Protein AF-Q6JAB7-F1 (afdb_monomer)

InterPro domains:
  IPR036249 Thioredoxin-like superfamily [SSF52833] (2-74)

Solvent-accessible surface area (backbone atoms only — not comparable to full-atom values): 5847 Å² total; per-residue (Å²): 85,69,67,56,49,40,68,75,39,54,88,83,45,92,80,85,87,78,96,51,56,81,74,40,86,92,40,60,84,79,70,76,77,78,63,49,75,50,80,41,99,38,67,81,38,57,49,79,41,76,65,70,48,49,71,55,41,54,51,47,50,57,61,66,69,53,74,90,46,67,78,92,68,90,50,74,84,46,47,66,60,51,47,56,63,71,64,73,120

pLDDT: mean 74.5, std 8.56, range [43.69, 86.5]

Secondary structure (DSSP, 8-state):
-HHHHHHHHTTTS-----S-GGGSTT--TT--SS-EEEE-SSTTSEEEE----HHHHHHHHHHHHS-SS---SS-TTTHHHHHHHHH--

Foldseek 3Di:
DVVVLCVVCVVPDDDDDDPQLVPDDVRDNPDDPDWDWDADQADPRIDIDPDPDSVVVNVVCVVVVQHPGQDPDPPPVRVVNVCVVVVPD

Structure (mmCIF, N/CA/C/O backbone):
data_AF-Q6JAB7-F1
#
_entry.id   AF-Q6JAB7-F1
#
loop_
_atom_site.group_PDB
_atom_site.id
_atom_site.type_symbol
_atom_site.label_atom_id
_atom_site.label_alt_id
_atom_site.label_comp_id
_atom_site.label_asym_id
_atom_site.label_entity_id
_atom_site.label_seq_id
_atom_site.pdbx_PDB_ins_code
_atom_site.Cartn_x
_atom_site.Cartn_y
_atom_site.Cartn_z
_atom_site.occupancy
_atom_site.B_iso_or_equiv
_atom_site.auth_seq_id
_atom_site.auth_comp_id
_atom_site.auth_asym_id
_atom_site.auth_atom_id
_atom_site.pdbx_PDB_model_num
ATOM 1 N N . ASN A 1 1 ? 11.344 5.771 -11.866 1.00 68.56 1 ASN A N 1
ATOM 2 C CA . ASN A 1 1 ? 9.911 5.402 -11.822 1.00 68.56 1 ASN A CA 1
ATOM 3 C C . ASN A 1 1 ? 9.535 4.782 -10.476 1.00 68.56 1 ASN A C 1
ATOM 5 O O . ASN A 1 1 ? 9.045 5.523 -9.646 1.00 68.56 1 ASN A O 1
ATOM 9 N N . PHE A 1 2 ? 9.821 3.505 -10.164 1.00 73.62 2 PHE A N 1
ATOM 10 C CA . PHE A 1 2 ? 9.428 2.919 -8.857 1.00 73.62 2 PHE A CA 1
ATOM 11 C C . PHE A 1 2 ? 10.045 3.627 -7.633 1.00 73.62 2 PHE A C 1
ATOM 13 O O . PHE A 1 2 ? 9.342 3.933 -6.679 1.00 73.62 2 PHE A O 1
ATOM 20 N N . LEU A 1 3 ? 11.347 3.935 -7.687 1.00 77.94 3 LEU A N 1
ATOM 21 C CA . LEU A 1 3 ? 12.053 4.668 -6.624 1.00 77.94 3 LEU A CA 1
ATOM 22 C C . LEU A 1 3 ? 11.456 6.054 -6.346 1.00 77.94 3 LEU A C 1
ATOM 24 O O . LEU A 1 3 ? 11.458 6.484 -5.206 1.00 77.94 3 LEU A O 1
ATOM 28 N N . GLU A 1 4 ? 10.912 6.720 -7.361 1.00 85.31 4 GLU A N 1
ATOM 29 C CA . GLU A 1 4 ? 10.324 8.058 -7.231 1.00 85.31 4 GLU A CA 1
ATOM 30 C C . GLU A 1 4 ? 9.015 8.017 -6.433 1.00 85.31 4 GLU A C 1
ATOM 32 O O . GLU A 1 4 ? 8.826 8.791 -5.497 1.00 85.31 4 GLU A O 1
ATOM 37 N N . VAL A 1 5 ? 8.148 7.043 -6.736 1.00 82.25 5 VAL A N 1
ATOM 38 C CA . VAL A 1 5 ? 6.927 6.780 -5.957 1.00 82.25 5 VAL A CA 1
ATOM 39 C C . VAL A 1 5 ? 7.289 6.383 -4.527 1.00 82.25 5 VAL A C 1
ATOM 41 O O . VAL A 1 5 ? 6.698 6.895 -3.578 1.00 82.25 5 VAL A O 1
ATOM 44 N N . ALA A 1 6 ? 8.291 5.510 -4.370 1.00 82.12 6 ALA A N 1
ATOM 45 C CA . ALA A 1 6 ? 8.763 5.083 -3.061 1.00 82.12 6 ALA A CA 1
ATOM 46 C C . ALA A 1 6 ? 9.290 6.265 -2.238 1.00 82.12 6 ALA A C 1
ATOM 48 O O . ALA A 1 6 ? 8.906 6.412 -1.087 1.00 82.12 6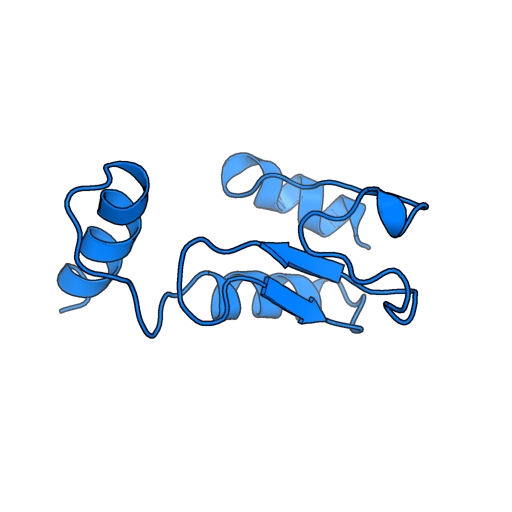 ALA A O 1
ATOM 49 N N . GLU A 1 7 ? 10.107 7.150 -2.811 1.00 82.56 7 GLU A N 1
ATOM 50 C CA . GLU A 1 7 ? 10.616 8.330 -2.104 1.00 82.56 7 GLU A CA 1
ATOM 51 C C . GLU A 1 7 ? 9.508 9.293 -1.676 1.00 82.56 7 GLU A C 1
ATOM 53 O O . GLU A 1 7 ? 9.588 9.867 -0.587 1.00 82.56 7 GLU A O 1
ATOM 58 N N . LYS A 1 8 ? 8.468 9.447 -2.498 1.00 83.19 8 LYS A N 1
ATOM 59 C CA . LYS A 1 8 ? 7.341 10.338 -2.214 1.00 83.19 8 LYS A CA 1
ATOM 60 C C . LYS A 1 8 ? 6.406 9.788 -1.137 1.00 83.19 8 LYS A C 1
ATOM 62 O O . LYS A 1 8 ? 5.887 10.561 -0.339 1.00 83.19 8 LYS A O 1
ATOM 67 N N . LEU A 1 9 ? 6.214 8.470 -1.105 1.00 81.31 9 LEU A N 1
ATOM 68 C CA . LEU A 1 9 ? 5.260 7.789 -0.225 1.00 81.31 9 LEU A CA 1
ATOM 69 C C . LEU A 1 9 ? 5.918 7.031 0.941 1.00 81.31 9 LEU A C 1
ATOM 71 O O . LEU A 1 9 ? 5.208 6.431 1.742 1.00 81.31 9 LEU A O 1
ATOM 75 N N . ARG A 1 10 ? 7.251 7.074 1.087 1.00 79.19 10 ARG A N 1
ATOM 76 C CA . ARG A 1 10 ? 8.005 6.373 2.153 1.00 79.19 10 ARG A CA 1
ATOM 77 C C . ARG A 1 10 ? 7.581 6.721 3.579 1.00 79.19 10 ARG A C 1
ATOM 79 O O . ARG A 1 10 ? 7.953 6.017 4.508 1.00 79.19 10 ARG A O 1
ATOM 86 N N . SER A 1 11 ? 6.913 7.858 3.769 1.00 79.12 11 SER A N 1
ATOM 87 C CA . SER A 1 11 ? 6.404 8.281 5.076 1.00 79.12 11 SER A CA 1
ATOM 88 C C . SER A 1 11 ? 5.090 7.592 5.437 1.00 79.12 11 SER A C 1
ATOM 90 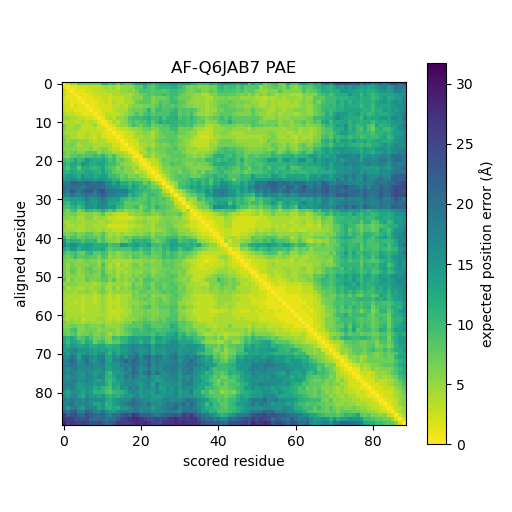O O . SER A 1 11 ? 4.799 7.456 6.621 1.00 79.12 11 SER A O 1
ATOM 92 N N . ASP A 1 12 ? 4.334 7.148 4.432 1.00 76.94 12 ASP A N 1
ATOM 93 C CA . ASP A 1 12 ? 2.998 6.572 4.586 1.00 76.94 12 ASP A CA 1
ATOM 94 C C . ASP A 1 12 ? 2.973 5.057 4.318 1.00 76.94 12 ASP A C 1
ATOM 96 O O . ASP A 1 12 ? 2.093 4.362 4.824 1.00 76.94 12 ASP A O 1
ATOM 100 N N . TYR A 1 13 ? 3.930 4.535 3.539 1.00 80.12 13 TYR A N 1
ATOM 101 C CA . TYR A 1 13 ? 3.995 3.127 3.140 1.00 80.12 13 TYR A CA 1
ATOM 102 C C . TYR A 1 13 ? 5.420 2.574 3.181 1.00 80.12 13 TYR A C 1
ATOM 104 O O . TYR A 1 13 ? 6.381 3.239 2.788 1.00 80.12 13 TYR A O 1
ATOM 112 N N . ASP A 1 14 ? 5.533 1.303 3.564 1.00 81.56 14 ASP A N 1
ATOM 113 C CA . ASP A 1 14 ? 6.767 0.533 3.450 1.00 81.56 14 ASP A CA 1
ATOM 114 C C . ASP A 1 14 ? 6.939 -0.012 2.026 1.00 81.56 14 ASP A C 1
ATOM 116 O O . ASP A 1 14 ? 6.125 -0.793 1.526 1.00 81.56 14 ASP A O 1
ATOM 120 N N . PHE A 1 15 ? 8.040 0.369 1.376 1.00 83.06 15 PHE A N 1
ATOM 121 C CA . PHE A 1 15 ? 8.400 -0.113 0.044 1.00 83.06 15 PHE A CA 1
ATOM 122 C C . PHE A 1 15 ? 9.491 -1.179 0.130 1.00 83.06 15 PHE A C 1
ATOM 124 O O . PHE A 1 15 ? 10.546 -0.973 0.728 1.00 83.06 15 PHE A O 1
ATOM 131 N N . GLY A 1 16 ? 9.267 -2.305 -0.544 1.00 82.38 16 GLY A N 1
ATOM 132 C CA . GLY A 1 16 ? 10.251 -3.369 -0.714 1.00 82.38 16 GLY A CA 1
ATOM 133 C C . GLY A 1 16 ? 10.459 -3.689 -2.189 1.00 82.38 16 GLY A C 1
ATOM 134 O O . GLY A 1 16 ? 9.508 -3.720 -2.967 1.00 82.38 16 GLY A O 1
ATOM 135 N N . HIS A 1 17 ? 11.702 -3.961 -2.579 1.00 80.94 17 HIS A N 1
ATOM 136 C CA . HIS A 1 17 ? 12.036 -4.447 -3.915 1.00 80.94 17 HIS A CA 1
ATOM 137 C C . HIS A 1 17 ? 12.723 -5.808 -3.805 1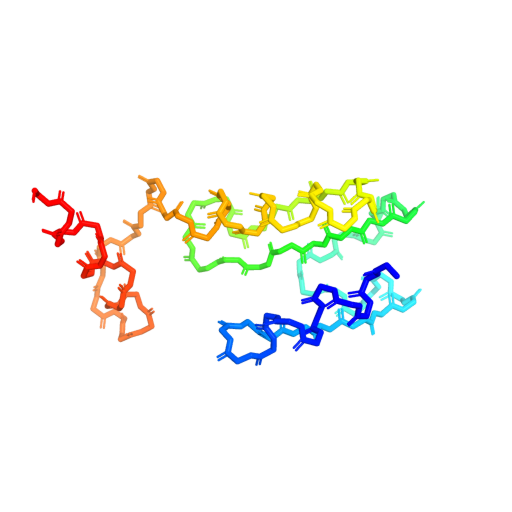.00 80.94 17 HIS A C 1
ATOM 139 O O . HIS A 1 17 ? 13.710 -5.959 -3.085 1.00 80.94 17 HIS A O 1
ATOM 145 N N . THR A 1 18 ? 12.224 -6.798 -4.544 1.00 76.31 18 THR A N 1
ATOM 146 C CA . THR A 1 18 ? 12.850 -8.118 -4.643 1.00 76.31 18 THR A CA 1
ATOM 147 C C . THR A 1 18 ? 12.934 -8.564 -6.095 1.00 76.31 18 THR A C 1
ATOM 149 O O . THR A 1 18 ? 11.990 -8.418 -6.867 1.00 76.31 18 THR A O 1
ATOM 152 N N . VAL A 1 19 ? 14.071 -9.157 -6.456 1.00 75.31 19 VAL A N 1
ATOM 153 C CA . VAL A 1 19 ? 14.287 -9.804 -7.760 1.00 75.31 19 VAL A CA 1
ATOM 154 C C . VAL A 1 19 ? 13.897 -11.288 -7.707 1.00 75.31 19 VAL A C 1
ATOM 156 O O . VAL A 1 19 ? 13.806 -11.959 -8.735 1.00 75.31 19 VAL A O 1
ATOM 159 N N . HIS A 1 20 ? 13.634 -11.823 -6.511 1.00 71.69 20 HIS A N 1
ATOM 160 C CA . HIS A 1 20 ? 13.262 -13.215 -6.283 1.00 71.69 20 HIS A CA 1
ATOM 161 C C . HIS A 1 20 ? 11.807 -13.296 -5.811 1.00 71.69 20 HIS A C 1
ATOM 163 O O . HIS A 1 20 ? 11.483 -12.868 -4.704 1.00 71.69 20 HIS A O 1
ATOM 169 N N . ALA A 1 21 ? 10.936 -13.891 -6.635 1.00 68.38 21 ALA A N 1
ATOM 170 C CA . ALA A 1 21 ? 9.523 -14.102 -6.296 1.00 68.38 21 ALA A CA 1
ATOM 171 C C . ALA A 1 21 ? 9.345 -14.977 -5.047 1.00 68.38 21 ALA A C 1
ATOM 173 O O . ALA A 1 21 ? 8.374 -14.807 -4.325 1.00 68.38 21 ALA A O 1
ATOM 174 N N . ASN A 1 22 ? 10.319 -15.840 -4.744 1.00 70.88 22 ASN A N 1
ATOM 175 C CA . ASN A 1 22 ? 10.312 -16.706 -3.563 1.00 70.88 22 ASN A CA 1
ATOM 176 C C . ASN A 1 22 ? 10.338 -15.924 -2.237 1.00 70.88 22 ASN A C 1
ATOM 178 O O . ASN A 1 2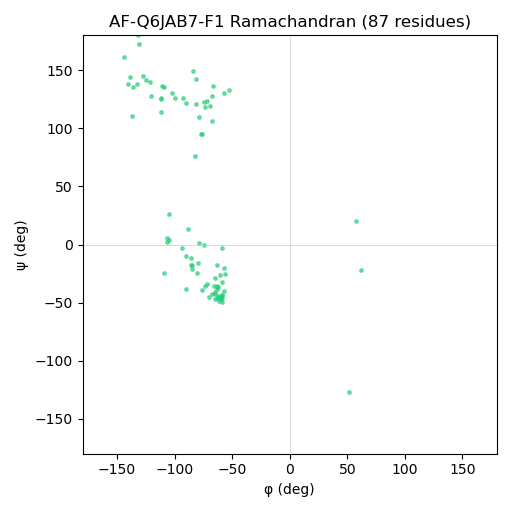2 ? 10.038 -16.492 -1.195 1.00 70.88 22 ASN A O 1
ATOM 182 N N . HIS A 1 23 ? 10.724 -14.643 -2.259 1.00 69.25 23 HIS A N 1
ATOM 183 C CA . HIS A 1 23 ? 10.725 -13.778 -1.075 1.00 69.25 23 HIS A CA 1
ATOM 184 C C . HIS A 1 23 ? 9.436 -12.965 -0.926 1.00 69.25 23 HIS A C 1
ATOM 186 O O . HIS A 1 23 ? 9.304 -12.218 0.040 1.00 69.25 23 HIS A O 1
ATOM 192 N N . LEU A 1 24 ? 8.497 -13.061 -1.872 1.00 66.75 24 LEU A N 1
ATOM 193 C CA . LEU A 1 24 ? 7.225 -12.367 -1.741 1.00 66.75 24 LEU A CA 1
ATOM 194 C C . LEU A 1 24 ? 6.366 -13.102 -0.703 1.00 66.75 24 LEU A C 1
ATOM 196 O O . LEU A 1 24 ? 6.072 -14.287 -0.894 1.00 66.75 24 LEU A O 1
ATOM 200 N N . PRO A 1 25 ? 5.911 -12.429 0.369 1.00 63.75 25 PRO A N 1
ATOM 201 C CA . PRO A 1 25 ? 4.897 -13.006 1.235 1.00 63.75 25 PRO A CA 1
ATOM 202 C C . PRO A 1 25 ? 3.671 -13.339 0.377 1.00 63.75 25 PRO A C 1
ATOM 204 O O . PRO A 1 25 ? 3.250 -12.533 -0.450 1.00 63.75 25 PRO A O 1
ATOM 207 N N . ARG A 1 26 ? 3.143 -14.564 0.495 1.00 65.25 26 ARG A N 1
ATOM 208 C CA . ARG A 1 26 ? 2.041 -15.072 -0.356 1.00 65.25 26 ARG A CA 1
ATOM 209 C C . ARG A 1 26 ? 2.344 -15.051 -1.868 1.00 65.25 26 ARG A C 1
ATOM 211 O O . ARG A 1 26 ? 1.436 -15.069 -2.693 1.00 65.25 26 ARG A O 1
ATOM 218 N N . GLY A 1 27 ? 3.620 -14.990 -2.244 1.00 57.97 27 GLY A N 1
ATOM 219 C CA . GLY A 1 27 ? 4.084 -15.184 -3.608 1.00 57.97 27 GLY A CA 1
ATOM 220 C C . GLY A 1 27 ? 4.072 -16.652 -3.960 1.00 57.97 27 GLY A C 1
ATOM 221 O O . GLY A 1 27 ? 5.038 -17.357 -3.690 1.00 57.97 27 GLY A O 1
ATOM 222 N N . ASP A 1 28 ? 2.989 -17.100 -4.588 1.00 55.25 28 ASP A N 1
ATOM 223 C CA . ASP A 1 28 ? 3.040 -18.322 -5.377 1.00 55.25 28 ASP A CA 1
ATOM 224 C C . ASP A 1 28 ? 4.204 -18.188 -6.367 1.00 55.25 28 ASP A C 1
ATOM 226 O O . ASP A 1 28 ? 4.381 -17.136 -6.987 1.00 55.25 28 ASP A O 1
ATOM 230 N N . ALA A 1 29 ? 5.045 -19.212 -6.492 1.00 55.12 29 ALA A N 1
ATOM 231 C CA . ALA A 1 29 ? 6.301 -19.156 -7.249 1.00 55.12 29 ALA A CA 1
ATOM 232 C C . ALA A 1 29 ? 6.124 -18.802 -8.751 1.00 55.12 29 ALA A C 1
ATOM 234 O O . ALA A 1 29 ? 7.110 -18.628 -9.468 1.00 55.12 29 ALA A O 1
ATOM 235 N N . ALA A 1 30 ? 4.878 -18.655 -9.210 1.00 58.12 30 ALA A N 1
ATOM 236 C CA . ALA A 1 30 ? 4.439 -18.371 -10.568 1.00 58.12 30 ALA A CA 1
ATOM 237 C C . ALA A 1 30 ? 3.957 -16.920 -10.807 1.00 58.12 30 ALA A C 1
ATOM 239 O O . ALA A 1 30 ? 3.143 -16.693 -11.700 1.00 58.12 30 ALA A O 1
ATOM 240 N N . VAL A 1 31 ? 4.410 -15.918 -10.040 1.00 65.19 31 VAL A N 1
ATOM 241 C CA . VAL A 1 31 ? 4.004 -14.529 -10.333 1.00 65.19 31 VAL A CA 1
ATOM 242 C C . VAL A 1 31 ? 4.689 -13.998 -11.604 1.00 65.19 31 VAL A C 1
ATOM 244 O O . VAL A 1 31 ? 5.921 -13.984 -11.691 1.00 65.19 31 VAL A O 1
ATOM 247 N N . GLU A 1 32 ? 3.900 -13.546 -12.586 1.00 66.06 32 GLU A N 1
ATOM 248 C CA . GLU A 1 32 ? 4.389 -12.980 -13.853 1.00 66.06 32 GLU A CA 1
ATOM 249 C C . GLU A 1 32 ? 5.104 -11.640 -13.635 1.00 66.06 32 GLU A C 1
ATOM 251 O O . GLU A 1 32 ? 4.476 -10.610 -13.390 1.00 66.06 32 GLU A O 1
ATOM 256 N N . ARG A 1 33 ? 6.434 -11.657 -13.748 1.00 70.94 33 ARG A N 1
ATOM 257 C CA . ARG A 1 33 ? 7.299 -10.476 -13.633 1.00 70.94 33 ARG A CA 1
ATOM 258 C C . ARG A 1 33 ? 7.375 -9.727 -14.975 1.00 70.94 33 ARG A C 1
ATOM 260 O O . ARG A 1 33 ? 7.391 -10.388 -16.012 1.00 70.94 33 ARG A O 1
ATOM 267 N N . PRO A 1 34 ? 7.544 -8.393 -14.979 1.00 77.00 34 PRO A N 1
ATOM 268 C CA . PRO A 1 34 ? 7.636 -7.504 -13.820 1.00 77.00 34 PRO A CA 1
ATOM 269 C C . PRO A 1 34 ? 6.244 -7.138 -13.265 1.00 77.00 34 PRO A C 1
ATOM 271 O O . PRO A 1 34 ? 5.317 -6.898 -14.033 1.00 77.00 34 PRO A O 1
ATOM 274 N N . LEU A 1 35 ? 6.112 -7.038 -11.933 1.00 81.06 35 LEU A N 1
ATOM 275 C CA . LEU A 1 35 ? 4.900 -6.526 -11.269 1.00 81.06 35 LEU A CA 1
ATOM 276 C C . LEU A 1 35 ? 5.219 -5.707 -10.004 1.00 81.06 35 LEU A C 1
ATOM 278 O O . LEU A 1 35 ? 6.295 -5.853 -9.422 1.00 81.06 35 LEU A O 1
ATOM 282 N N . VAL A 1 36 ? 4.258 -4.903 -9.558 1.00 83.38 36 VAL A N 1
ATOM 283 C CA . VAL A 1 36 ? 4.225 -4.236 -8.251 1.00 83.38 36 VAL A CA 1
ATOM 284 C C . VAL A 1 36 ? 3.100 -4.849 -7.425 1.00 83.38 36 VAL A C 1
ATOM 286 O O . VAL A 1 36 ? 1.957 -4.883 -7.870 1.00 83.38 36 VAL A O 1
ATOM 289 N N . ARG A 1 37 ? 3.419 -5.335 -6.223 1.00 83.56 37 ARG A N 1
ATOM 290 C CA . ARG A 1 37 ? 2.449 -5.938 -5.302 1.00 83.56 37 ARG A CA 1
ATOM 291 C C . ARG A 1 37 ? 2.267 -5.049 -4.085 1.00 83.56 37 ARG A C 1
ATOM 293 O O . ARG A 1 37 ? 3.245 -4.743 -3.405 1.00 83.56 37 ARG A O 1
ATOM 300 N N . LEU A 1 38 ? 1.023 -4.687 -3.796 1.00 83.81 38 LEU A N 1
ATOM 301 C CA . LEU A 1 38 ? 0.656 -4.004 -2.563 1.00 83.81 38 LEU A CA 1
ATOM 302 C C . LEU A 1 38 ? 0.075 -5.020 -1.579 1.00 83.81 38 LEU A C 1
ATOM 304 O O . LEU A 1 38 ? -0.869 -5.749 -1.893 1.00 83.81 38 LEU A O 1
ATOM 308 N N . PHE A 1 39 ? 0.648 -5.051 -0.381 1.00 80.62 39 PHE A N 1
ATOM 309 C CA . PHE A 1 39 ? 0.146 -5.840 0.733 1.00 80.62 39 PHE A CA 1
ATOM 310 C C . PHE A 1 39 ? -0.786 -4.978 1.563 1.00 80.62 39 PHE A C 1
ATOM 312 O O . PHE A 1 39 ? -0.398 -3.898 2.007 1.00 80.62 39 PHE A O 1
ATOM 319 N N . LYS A 1 40 ? -2.003 -5.465 1.786 1.00 78.19 40 LYS A N 1
ATOM 320 C CA . LYS A 1 40 ? -2.979 -4.789 2.634 1.00 78.19 40 LYS A CA 1
ATOM 321 C C . LYS A 1 40 ? -3.512 -5.747 3.697 1.00 78.19 40 LYS A C 1
ATOM 323 O O . LYS A 1 40 ? -3.659 -6.937 3.434 1.00 78.19 40 LYS A O 1
ATOM 328 N N . PRO A 1 41 ? -3.807 -5.266 4.910 1.00 72.06 41 PRO A N 1
ATOM 329 C CA . P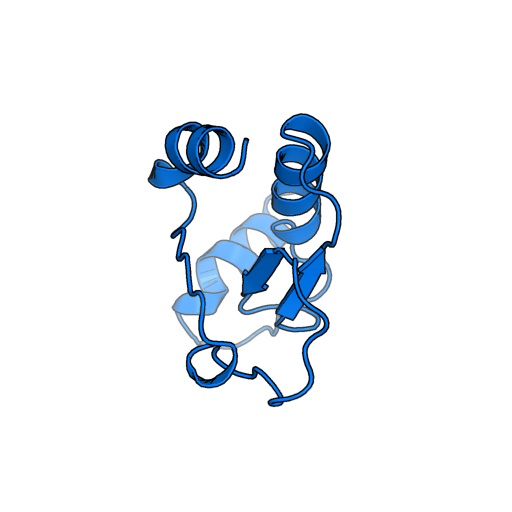RO A 1 41 ? -4.422 -6.096 5.943 1.00 72.06 41 PRO A CA 1
ATOM 330 C C . PRO A 1 41 ? -5.941 -6.288 5.751 1.00 72.06 41 PRO A C 1
ATOM 332 O O . PRO A 1 41 ? -6.571 -6.974 6.549 1.00 72.06 41 PRO A O 1
ATOM 335 N N . PHE A 1 42 ? -6.533 -5.721 4.695 1.00 71.75 42 PHE A N 1
ATOM 336 C CA . PHE A 1 42 ? -7.973 -5.729 4.407 1.00 71.75 42 PHE A CA 1
ATOM 337 C C . PHE A 1 42 ? -8.281 -6.147 2.953 1.00 71.75 42 PHE A C 1
ATOM 339 O O . PHE A 1 42 ? -7.375 -6.313 2.134 1.00 71.75 42 PHE A O 1
ATOM 346 N N . ASP A 1 43 ? -9.563 -6.332 2.624 1.00 75.12 43 ASP A N 1
ATOM 347 C CA . ASP A 1 43 ? -10.053 -6.871 1.344 1.00 75.12 43 ASP A CA 1
ATOM 348 C C . ASP A 1 43 ? -9.375 -8.208 0.930 1.00 75.12 43 ASP A C 1
ATOM 350 O O . ASP A 1 43 ? -9.347 -9.171 1.689 1.00 75.12 43 ASP A O 1
ATOM 354 N N . GLU A 1 44 ? -8.819 -8.267 -0.288 1.00 72.06 44 GLU A N 1
ATOM 355 C CA . GLU A 1 44 ? -8.128 -9.404 -0.917 1.00 72.06 44 GLU A CA 1
ATOM 356 C C . GLU A 1 44 ? -6.716 -9.654 -0.356 1.00 72.06 44 GLU A C 1
ATOM 358 O O . GLU A 1 44 ? -6.028 -10.584 -0.775 1.00 72.06 44 GLU A O 1
ATOM 363 N N . LEU A 1 45 ? -6.278 -8.834 0.607 1.00 74.00 45 LEU A N 1
ATOM 364 C CA . LEU A 1 45 ? -4.991 -8.860 1.307 1.00 74.00 45 LEU A CA 1
ATOM 365 C C . LEU A 1 45 ? -3.719 -8.649 0.456 1.00 74.00 45 LEU A C 1
ATOM 367 O O . LEU A 1 45 ? -2.663 -8.277 0.976 1.00 74.00 45 LEU A O 1
ATOM 371 N N . VAL A 1 46 ? -3.798 -8.897 -0.844 1.00 78.31 46 VAL A N 1
ATOM 372 C CA . VAL A 1 46 ? -2.761 -8.646 -1.843 1.00 78.31 46 VAL A CA 1
ATOM 373 C C . VAL A 1 46 ? -3.426 -8.125 -3.106 1.00 78.31 46 VAL A C 1
ATOM 375 O O . VAL A 1 46 ? -4.476 -8.622 -3.503 1.00 78.31 46 VAL A O 1
ATOM 378 N N . VAL A 1 47 ? -2.824 -7.125 -3.740 1.00 81.75 47 VAL A N 1
ATOM 379 C CA . VAL A 1 47 ? -3.245 -6.660 -5.064 1.00 81.75 47 VAL A CA 1
ATOM 380 C C . VAL A 1 47 ? -2.017 -6.421 -5.934 1.00 81.75 47 VAL A C 1
ATOM 382 O O . VAL A 1 47 ? -1.022 -5.852 -5.478 1.00 81.75 47 VAL A O 1
ATOM 385 N N . ASP A 1 48 ? -2.093 -6.877 -7.181 1.00 83.00 48 ASP A N 1
ATOM 386 C CA . ASP A 1 48 ? -0.994 -6.829 -8.141 1.00 83.00 48 ASP A CA 1
ATOM 387 C C . ASP A 1 48 ? -1.279 -5.796 -9.233 1.00 83.00 48 ASP A C 1
ATOM 389 O O . ASP A 1 48 ? -2.372 -5.749 -9.799 1.00 83.00 48 ASP A O 1
ATOM 393 N N . SER A 1 49 ? -0.271 -4.993 -9.559 1.00 82.25 49 SER A N 1
ATOM 394 C CA . SER A 1 49 ? -0.261 -4.076 -10.695 1.00 82.25 49 SER A CA 1
ATOM 395 C C . SER A 1 49 ? 0.899 -4.411 -11.627 1.00 82.25 49 SER A C 1
ATOM 397 O O . SER A 1 49 ? 2.008 -4.708 -11.185 1.00 82.25 49 SER A O 1
ATOM 399 N N . LYS A 1 50 ? 0.653 -4.347 -12.935 1.00 83.25 50 LYS A N 1
ATOM 400 C CA . LYS A 1 50 ? 1.690 -4.437 -13.980 1.00 83.25 50 LYS A CA 1
ATOM 401 C C . LYS A 1 50 ? 2.002 -3.074 -14.603 1.00 83.25 50 LYS A C 1
ATOM 403 O O . LYS A 1 50 ? 2.772 -3.002 -15.556 1.00 83.25 50 LYS A O 1
ATOM 408 N N . ASP A 1 51 ? 1.384 -2.012 -14.092 1.00 82.31 51 ASP A N 1
ATOM 409 C CA . ASP A 1 51 ? 1.609 -0.654 -14.563 1.00 82.31 51 ASP A CA 1
ATOM 410 C C . ASP A 1 51 ? 2.749 -0.014 -13.762 1.00 82.31 51 ASP A C 1
ATOM 412 O O . ASP A 1 51 ? 2.701 0.046 -12.533 1.00 82.31 51 ASP A O 1
ATOM 416 N N . PHE A 1 52 ? 3.796 0.413 -14.466 1.00 80.75 52 PHE A N 1
ATOM 417 C CA . PHE A 1 52 ? 5.017 0.991 -13.892 1.00 80.75 52 PHE A CA 1
ATOM 418 C C . PHE A 1 52 ? 5.107 2.502 -14.093 1.00 80.75 52 PHE A C 1
ATOM 420 O O . PHE A 1 52 ? 6.143 3.103 -13.774 1.00 80.75 52 PHE A O 1
ATOM 427 N N . ASP A 1 53 ? 4.060 3.117 -14.644 1.00 86.50 53 ASP A N 1
ATOM 428 C CA . ASP A 1 53 ? 3.968 4.566 -14.707 1.00 86.50 53 ASP A CA 1
ATOM 429 C C . ASP A 1 53 ? 3.825 5.152 -13.293 1.00 86.50 53 ASP A C 1
ATOM 431 O O . ASP A 1 53 ? 3.077 4.644 -12.457 1.00 86.50 53 ASP A O 1
ATOM 435 N N . VAL A 1 54 ? 4.561 6.231 -13.013 1.00 82.69 54 VAL A N 1
ATOM 436 C CA . VAL A 1 54 ? 4.587 6.880 -11.690 1.00 82.69 54 VAL A CA 1
ATOM 437 C C . VAL A 1 54 ? 3.183 7.334 -11.283 1.00 82.69 54 VAL A C 1
ATOM 439 O O . VAL A 1 54 ? 2.753 7.073 -10.161 1.00 82.69 54 VAL A O 1
ATOM 442 N N . SER A 1 55 ? 2.429 7.934 -12.208 1.00 84.38 55 SER A N 1
ATOM 443 C CA . SER A 1 55 ? 1.075 8.423 -11.928 1.00 84.38 55 SER A CA 1
ATOM 444 C C . SER A 1 55 ? 0.079 7.277 -11.760 1.00 84.38 55 SER A C 1
ATOM 446 O O . SER A 1 55 ? -0.857 7.381 -10.963 1.00 84.38 55 SER A O 1
ATOM 448 N N . ALA A 1 56 ? 0.259 6.181 -12.504 1.00 85.56 56 ALA A N 1
ATOM 449 C CA . ALA A 1 56 ? -0.566 4.987 -12.351 1.00 85.56 56 ALA A CA 1
ATOM 450 C C . ALA A 1 56 ? -0.323 4.306 -10.998 1.00 85.56 56 ALA A C 1
ATOM 452 O O . ALA A 1 56 ? -1.284 3.938 -10.323 1.00 85.56 56 ALA A O 1
ATOM 453 N N . LEU A 1 57 ? 0.937 4.198 -10.567 1.00 84.50 57 LEU A N 1
ATOM 454 C CA . LEU A 1 57 ? 1.311 3.616 -9.277 1.00 84.5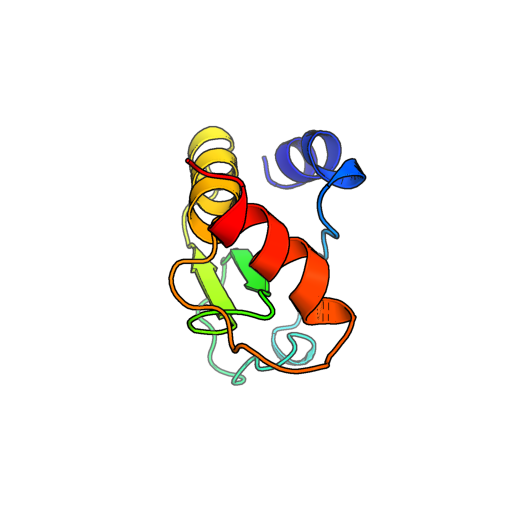0 57 LEU A CA 1
ATOM 455 C C . LEU A 1 57 ? 0.801 4.434 -8.091 1.00 84.50 57 LEU A C 1
ATOM 457 O O . LEU A 1 57 ? 0.276 3.853 -7.145 1.00 84.50 57 LEU A O 1
ATOM 461 N N . GLU A 1 58 ? 0.896 5.763 -8.148 1.00 84.06 58 GLU A N 1
ATOM 462 C CA . GLU A 1 58 ? 0.336 6.632 -7.104 1.00 84.06 58 GLU A CA 1
ATOM 463 C C . GLU A 1 58 ? -1.172 6.418 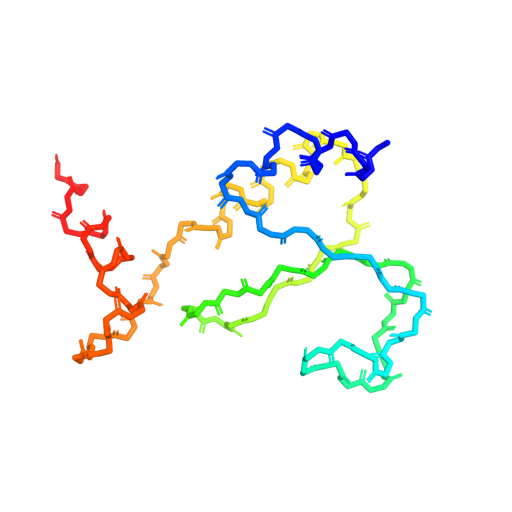-6.951 1.00 84.06 58 GLU A C 1
ATOM 465 O O . GLU A 1 58 ? -1.656 6.156 -5.850 1.00 84.06 58 GLU A O 1
ATOM 470 N N . LYS A 1 59 ? -1.912 6.443 -8.067 1.00 85.69 59 LYS A N 1
ATOM 471 C CA . LYS A 1 59 ? -3.359 6.181 -8.064 1.00 85.69 59 LYS A CA 1
ATOM 472 C C . LYS A 1 59 ? -3.688 4.770 -7.600 1.00 85.69 59 LYS A C 1
ATOM 474 O O . LYS A 1 59 ? -4.682 4.572 -6.910 1.00 85.69 59 LYS A O 1
ATOM 479 N N . PHE A 1 60 ? -2.878 3.791 -7.987 1.00 85.62 60 PHE A N 1
ATOM 480 C CA . PHE A 1 60 ? -3.052 2.405 -7.579 1.00 85.62 60 PHE A CA 1
ATOM 481 C C . PHE A 1 60 ? -2.894 2.241 -6.066 1.00 85.62 60 PHE A C 1
ATOM 483 O O . PHE A 1 60 ? -3.735 1.587 -5.450 1.00 85.62 60 PHE A O 1
ATOM 490 N N . ILE A 1 61 ? -1.863 2.847 -5.467 1.00 83.44 61 ILE A N 1
ATOM 491 C CA . ILE A 1 61 ? -1.636 2.807 -4.018 1.00 83.44 61 ILE A CA 1
ATOM 492 C C . ILE A 1 61 ? -2.771 3.528 -3.292 1.00 83.44 61 ILE A C 1
ATOM 494 O O . ILE A 1 61 ? -3.346 2.953 -2.374 1.00 83.44 61 ILE A O 1
ATOM 498 N N . ASP A 1 62 ? -3.153 4.725 -3.734 1.00 82.50 62 ASP A N 1
ATOM 499 C CA . ASP A 1 62 ? -4.230 5.509 -3.114 1.00 82.50 62 ASP A CA 1
ATOM 500 C C . ASP A 1 62 ? -5.586 4.774 -3.159 1.00 82.50 62 ASP A C 1
ATOM 502 O O . ASP A 1 62 ? -6.247 4.565 -2.135 1.00 82.50 62 ASP A O 1
ATOM 506 N N . ALA A 1 63 ? -5.955 4.255 -4.335 1.00 81.38 63 ALA A N 1
ATOM 507 C CA . ALA A 1 63 ? -7.194 3.503 -4.519 1.00 81.38 63 ALA A CA 1
ATOM 508 C C . ALA A 1 63 ? -7.199 2.173 -3.750 1.00 81.38 63 ALA A C 1
ATOM 510 O O . ALA A 1 63 ? -8.243 1.753 -3.251 1.00 81.38 63 ALA A O 1
ATOM 511 N N . SER A 1 64 ? -6.049 1.502 -3.654 1.00 80.88 64 SER A N 1
ATOM 512 C CA . SER A 1 64 ? -5.937 0.198 -2.988 1.00 80.88 64 SER A CA 1
ATOM 513 C C . SER A 1 64 ? -5.732 0.298 -1.476 1.00 80.88 64 SER A C 1
ATOM 515 O O . SER A 1 64 ? -6.009 -0.670 -0.768 1.00 80.88 64 SER A O 1
ATOM 517 N N . SER A 1 65 ? -5.259 1.446 -0.988 1.00 75.88 65 SER A N 1
ATOM 518 C CA . SER A 1 65 ? -5.111 1.769 0.436 1.00 75.88 65 SER A CA 1
ATOM 519 C C . SER A 1 65 ? -6.432 2.189 1.083 1.00 75.88 65 SER A C 1
ATOM 521 O O . SER A 1 65 ? -6.565 2.171 2.306 1.00 75.88 65 SER A O 1
ATOM 523 N N . THR A 1 66 ? -7.438 2.526 0.275 1.00 75.12 66 THR A N 1
ATOM 524 C CA . THR A 1 66 ? -8.795 2.770 0.763 1.00 75.12 66 THR A CA 1
ATOM 525 C C . THR A 1 66 ? -9.498 1.428 1.016 1.00 75.12 66 THR A C 1
ATOM 527 O O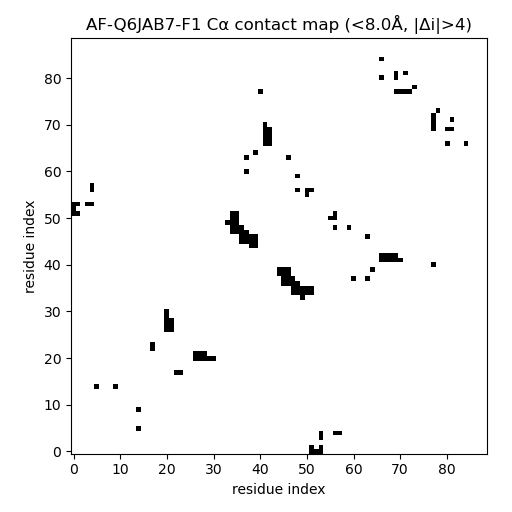 . THR A 1 66 ? -9.814 0.726 0.051 1.00 75.12 66 THR A O 1
ATOM 530 N N . PRO A 1 67 ? -9.755 1.037 2.282 1.00 71.81 67 PRO A N 1
ATOM 531 C CA . PRO A 1 67 ? -10.395 -0.239 2.588 1.00 71.81 67 PRO A CA 1
ATOM 532 C C . PRO A 1 67 ? -11.849 -0.242 2.108 1.00 71.81 67 PRO A C 1
ATOM 534 O O . PRO A 1 67 ? -12.621 0.645 2.473 1.00 71.81 67 PRO A O 1
ATOM 537 N N . LYS A 1 68 ? -12.25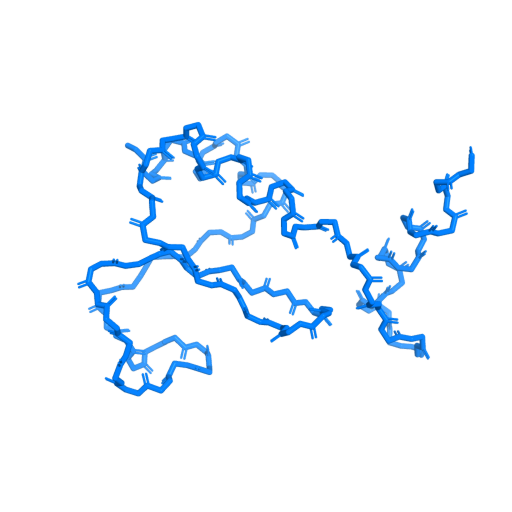0 -1.253 1.324 1.00 70.50 68 LYS A N 1
ATOM 538 C CA . LYS A 1 68 ? -13.668 -1.462 0.960 1.00 70.50 68 LYS A CA 1
ATOM 539 C C . LYS A 1 68 ? -14.376 -2.367 1.965 1.00 70.50 68 LYS A C 1
ATOM 541 O O . LYS A 1 68 ? -15.535 -2.142 2.299 1.00 70.50 68 LYS A O 1
ATOM 546 N N . VAL A 1 69 ? -13.669 -3.384 2.439 1.00 67.88 69 VAL A N 1
ATOM 547 C CA . VAL A 1 69 ? -14.093 -4.379 3.416 1.00 67.88 69 VAL A CA 1
ATOM 548 C C . VAL A 1 69 ? -12.939 -4.579 4.389 1.00 67.88 69 VAL A C 1
ATOM 550 O O . VAL A 1 69 ? -11.898 -5.142 4.052 1.00 67.88 69 VAL A O 1
ATOM 553 N N . VAL A 1 70 ? -13.132 -4.130 5.623 1.00 68.75 70 VAL A N 1
ATOM 554 C CA . VAL A 1 70 ? -12.200 -4.375 6.724 1.00 68.75 70 VAL A CA 1
ATOM 555 C C . VAL A 1 70 ? -12.850 -5.331 7.718 1.00 68.75 70 VAL A C 1
ATOM 557 O O . VAL A 1 70 ? -14.035 -5.209 8.036 1.00 68.75 70 VAL A O 1
ATOM 560 N N . THR A 1 71 ? -12.089 -6.310 8.197 1.00 67.31 71 THR A N 1
ATOM 561 C CA . THR A 1 71 ? -12.571 -7.221 9.234 1.00 67.31 71 THR A CA 1
ATOM 562 C C . THR A 1 71 ? -12.716 -6.444 10.536 1.00 67.31 71 THR A C 1
ATOM 564 O O . THR A 1 71 ? -11.747 -5.893 11.051 1.00 67.31 71 THR A O 1
ATOM 567 N N . PHE A 1 72 ? -13.936 -6.390 11.070 1.00 66.19 72 PHE A N 1
ATOM 568 C CA . PHE A 1 72 ? -14.191 -5.798 12.378 1.00 66.19 72 PHE A CA 1
ATOM 569 C C . PHE A 1 72 ? -13.757 -6.782 13.471 1.00 66.19 72 PHE A C 1
ATOM 571 O O . PHE A 1 72 ? -14.505 -7.689 13.839 1.00 66.19 72 PHE A O 1
ATOM 578 N N . ASP A 1 73 ? -12.534 -6.627 13.970 1.00 67.69 73 ASP A N 1
ATOM 579 C CA . ASP A 1 73 ? -11.994 -7.415 15.075 1.00 67.69 73 ASP A CA 1
ATOM 580 C C . ASP A 1 73 ? -11.339 -6.523 16.145 1.00 67.69 73 ASP A C 1
ATOM 582 O O . ASP A 1 73 ? -11.345 -5.296 16.063 1.00 67.69 73 ASP A O 1
ATOM 586 N N . LYS A 1 74 ? -10.815 -7.152 17.203 1.00 70.06 74 LYS A N 1
ATOM 587 C CA . LYS A 1 74 ? -10.066 -6.468 18.271 1.00 70.06 74 LYS A CA 1
ATOM 588 C C . LYS A 1 74 ? -8.569 -6.373 17.963 1.00 70.06 74 LYS A C 1
ATOM 590 O O . LYS A 1 74 ? -7.788 -6.139 18.887 1.00 70.06 74 LYS A O 1
ATOM 595 N N . ASN A 1 75 ? -8.150 -6.644 16.725 1.00 73.12 75 ASN A N 1
ATOM 596 C CA . ASN A 1 75 ? -6.746 -6.553 16.374 1.00 73.12 75 ASN A CA 1
ATOM 597 C C . ASN A 1 75 ? -6.368 -5.064 16.284 1.00 73.12 75 ASN A C 1
ATOM 599 O O . ASN A 1 75 ? -6.930 -4.356 15.444 1.00 73.12 75 ASN A O 1
ATOM 603 N N . PRO A 1 76 ? -5.431 -4.565 17.113 1.00 72.88 76 PRO A N 1
ATOM 604 C CA . PRO A 1 76 ? -5.003 -3.169 17.060 1.00 72.88 76 PRO A CA 1
ATOM 605 C C . PRO A 1 76 ? -4.488 -2.747 15.678 1.00 72.88 76 PRO A C 1
ATOM 607 O O . PRO A 1 76 ? -4.625 -1.576 15.331 1.00 72.88 76 PRO A O 1
ATOM 610 N N . ASP A 1 77 ? -3.989 -3.680 14.862 1.00 70.81 77 ASP A N 1
ATOM 611 C CA . ASP A 1 77 ? -3.560 -3.400 13.486 1.00 70.81 77 ASP A CA 1
ATOM 612 C C . ASP A 1 77 ? -4.729 -2.974 12.583 1.00 70.81 77 ASP A C 1
ATOM 614 O O . ASP A 1 77 ? -4.543 -2.192 11.654 1.00 70.81 77 ASP A O 1
ATOM 618 N N . ASN A 1 78 ? -5.951 -3.441 12.867 1.00 68.00 78 ASN A N 1
ATOM 619 C CA . ASN A 1 78 ? -7.149 -3.120 12.089 1.00 68.00 78 ASN A CA 1
ATOM 620 C C . ASN A 1 78 ? -7.807 -1.800 12.522 1.00 68.00 78 ASN A C 1
ATOM 622 O O . ASN A 1 78 ? -8.583 -1.211 11.765 1.00 68.00 78 ASN A O 1
ATOM 626 N N . HIS A 1 79 ? -7.483 -1.300 13.719 1.00 70.62 79 HIS A N 1
ATOM 627 C CA . HIS A 1 79 ? -8.107 -0.107 14.298 1.00 70.62 79 HIS A CA 1
ATOM 628 C C . HIS A 1 79 ? -7.947 1.169 13.445 1.00 70.62 79 HIS A C 1
ATOM 630 O O . HIS A 1 79 ? -8.946 1.874 13.280 1.00 70.62 79 HIS A O 1
ATOM 636 N N . PRO A 1 80 ? -6.771 1.496 12.865 1.00 74.00 80 PRO A N 1
ATOM 637 C CA . PRO A 1 80 ? -6.619 2.693 12.033 1.00 74.00 80 PRO A CA 1
ATOM 638 C C . PRO A 1 80 ? -7.490 2.651 10.770 1.00 74.00 80 PRO A C 1
ATOM 640 O O . PRO A 1 80 ? -8.033 3.672 10.347 1.00 74.00 80 PRO A O 1
ATOM 643 N N . TYR A 1 81 ? -7.659 1.465 10.182 1.00 71.19 81 TYR A N 1
ATOM 644 C CA . TYR A 1 81 ? -8.451 1.268 8.966 1.00 71.19 81 TYR A CA 1
ATOM 645 C C . TYR A 1 81 ? -9.951 1.312 9.252 1.00 71.19 81 TYR A C 1
ATOM 647 O O . TYR A 1 81 ? -10.706 1.928 8.502 1.00 71.19 81 TYR A O 1
ATOM 655 N N . LEU A 1 82 ? -10.368 0.729 10.379 1.00 68.62 82 LEU A N 1
ATOM 656 C CA . LEU A 1 82 ? -11.729 0.854 10.894 1.00 68.62 82 LEU A CA 1
ATOM 657 C C . LEU A 1 82 ? -12.082 2.322 11.163 1.00 68.62 82 LEU A C 1
ATOM 659 O O . LEU A 1 82 ? -13.126 2.792 10.718 1.00 68.62 82 LEU A O 1
ATOM 663 N N . LEU A 1 83 ? -11.194 3.074 11.822 1.00 70.19 83 LEU A N 1
ATOM 664 C CA . LEU A 1 83 ? -11.389 4.502 12.090 1.00 70.19 83 LEU A CA 1
ATOM 665 C C . LEU A 1 83 ? -11.574 5.313 10.803 1.00 70.19 83 LEU A C 1
ATOM 667 O O . LEU A 1 83 ? -12.529 6.080 10.728 1.00 70.19 83 LEU A O 1
ATOM 671 N N . LYS A 1 84 ? -10.739 5.104 9.773 1.00 67.06 84 LYS A N 1
ATOM 672 C CA . LYS A 1 84 ? -10.920 5.751 8.457 1.00 67.06 84 LYS A CA 1
ATOM 673 C C . LYS A 1 84 ? -12.291 5.448 7.839 1.00 67.06 84 LYS A C 1
ATOM 675 O O . LYS A 1 84 ? -12.924 6.349 7.292 1.00 67.06 84 LYS A O 1
ATOM 680 N N . PHE A 1 85 ? -12.768 4.210 7.963 1.00 65.56 85 PHE A N 1
ATOM 681 C CA . PHE A 1 85 ? -14.074 3.808 7.436 1.00 65.56 85 PHE A CA 1
ATOM 682 C C . PHE A 1 85 ? -15.232 4.535 8.141 1.00 65.56 85 PHE A C 1
ATOM 684 O O . PHE A 1 85 ? -16.161 4.993 7.485 1.00 65.56 85 PHE A O 1
ATOM 691 N N . PHE A 1 86 ? -15.164 4.699 9.467 1.00 66.88 86 PHE A N 1
ATOM 692 C CA . PHE A 1 86 ? -16.219 5.356 10.256 1.00 66.88 86 PHE A CA 1
ATOM 693 C C . PHE A 1 86 ? -16.103 6.888 10.341 1.00 66.88 86 PHE A C 1
ATOM 695 O O . PHE A 1 86 ? -17.078 7.549 10.695 1.00 66.88 86 PHE A O 1
ATOM 702 N N . GLN A 1 87 ? -14.934 7.464 10.045 1.00 64.81 87 GLN A N 1
ATOM 703 C CA . GLN A 1 87 ? -14.712 8.917 10.036 1.00 64.81 87 GLN A CA 1
ATOM 704 C C . GLN A 1 87 ? -15.081 9.583 8.707 1.00 64.81 87 GLN A C 1
ATOM 706 O O . GLN A 1 87 ? -15.173 10.807 8.654 1.00 64.81 87 GLN A O 1
ATOM 711 N N . THR A 1 88 ? -15.320 8.803 7.652 1.00 53.78 88 THR A N 1
ATOM 712 C CA . THR A 1 88 ? -15.821 9.319 6.374 1.00 53.78 88 THR A CA 1
ATOM 713 C C . THR A 1 88 ? -17.348 9.469 6.460 1.00 53.78 88 THR A C 1
ATOM 715 O O . THR A 1 88 ? -18.084 8.619 5.967 1.00 53.78 88 THR A O 1
ATOM 718 N N . ASN A 1 89 ? -17.817 10.511 7.155 1.00 43.69 89 ASN A N 1
ATOM 719 C CA . ASN A 1 89 ? -19.208 10.993 7.139 1.00 43.69 89 ASN A CA 1
ATOM 720 C C . ASN A 1 89 ? -19.256 12.402 6.549 1.00 43.69 89 ASN A C 1
ATOM 722 O O . ASN A 1 89 ? -18.494 13.259 7.051 1.00 43.69 89 ASN A O 1
#

Organism: Triticum aestivum (NCBI:txid4565)

Mean predicted aligned error: 9.36 Å

Sequence (89 aa):
NFLEVAEKLRSDYDFGHTVHANHLPRGDAAVERPLVRLFKPFDELVVDSKDFDVSALEKFIDASSTPKVVTFDKNPDNHPYLLKFFQTN

Radius of gyration: 14.19 Å; Cα contacts (8 Å, |Δi|>4): 74; chains: 1; bounding box: 34×30×33 Å